Protein AF-A0A9E1AUF9-F1 (afdb_monomer_lite)

Foldseek 3Di:
DAEEEEDDDQQADPVDPCRLVSLCVGLVCVQLVHSVVQQDADCWRDSDPPYTYRDDHNCQDDVPDPVSSVVSLLVSLLPGQEYEYEAEPPGDPVSLVSLLSNLLSLHLYEYEYAADDPPDDDPDPSNHVCVVSLVVSCVSRVVRYDYHYDNDPVRSSVVVSVVSVVD

Secondary structure (DSSP, 8-state):
-EEEEEES--S--TTSTTHHHHHTTSHHHHHHT-HHHHHB--S-EEEETTEEEEE--SB-SGGG-HHHHHHHHHHHHHH-SEEEEEE-TT--HHHHHHHHHHHHTT-EEEEEEEPPPTTS--SSTT-STTHHHHHHHHHHSTTTEEEEEESSHHHHHHHHHHHHHH-

Structure (mmCIF, N/CA/C/O backbone):
data_AF-A0A9E1AUF9-F1
#
_entry.id   AF-A0A9E1AUF9-F1
#
loop_
_atom_site.group_PDB
_atom_site.id
_atom_site.type_symbol
_atom_site.label_atom_id
_atom_site.label_alt_id
_atom_site.label_comp_id
_atom_site.label_asym_id
_atom_site.label_entity_id
_atom_site.label_seq_id
_atom_site.pdbx_PDB_ins_code
_atom_site.Cartn_x
_atom_site.Cartn_y
_atom_site.Cartn_z
_atom_site.occupancy
_atom_site.B_iso_or_equiv
_atom_site.auth_seq_id
_atom_site.auth_comp_id
_atom_site.auth_asym_id
_atom_site.auth_atom_id
_atom_site.pdbx_PDB_model_num
ATOM 1 N N . MET A 1 1 ? -9.780 -5.671 16.721 1.00 88.88 1 MET A N 1
ATOM 2 C CA . MET A 1 1 ? -8.550 -6.219 16.108 1.00 88.88 1 MET A CA 1
ATOM 3 C C . MET A 1 1 ? -8.248 -5.369 14.893 1.00 88.88 1 MET A C 1
ATOM 5 O O . MET A 1 1 ? -9.171 -5.120 14.126 1.00 88.88 1 MET A O 1
ATOM 9 N N . ASN A 1 2 ? -7.022 -4.870 14.779 1.00 97.19 2 ASN A N 1
ATOM 10 C CA . ASN A 1 2 ? -6.596 -3.986 13.701 1.00 97.19 2 ASN A CA 1
ATOM 11 C C . ASN A 1 2 ? -6.552 -4.760 12.377 1.00 97.19 2 ASN A C 1
ATOM 13 O O . ASN A 1 2 ? -6.184 -5.935 12.347 1.00 97.19 2 ASN A O 1
ATOM 17 N N . LYS A 1 3 ? -6.944 -4.089 11.298 1.00 98.69 3 LYS A N 1
ATOM 18 C CA . LYS A 1 3 ? -6.884 -4.560 9.911 1.00 98.69 3 LYS A CA 1
ATOM 19 C C . LYS A 1 3 ? -5.914 -3.676 9.123 1.00 98.69 3 LYS A C 1
ATOM 21 O O . LYS A 1 3 ? -6.081 -2.451 9.150 1.00 98.69 3 LYS A O 1
ATOM 26 N N . LEU A 1 4 ? -4.933 -4.293 8.476 1.00 98.69 4 LEU A N 1
ATOM 27 C CA . LEU A 1 4 ? -3.847 -3.671 7.726 1.00 98.69 4 LEU A CA 1
ATOM 28 C C . LEU A 1 4 ? -4.035 -3.908 6.227 1.00 98.69 4 LEU A C 1
ATOM 30 O O . LEU A 1 4 ? -4.100 -5.057 5.794 1.00 98.69 4 LEU A O 1
ATOM 34 N N . TYR A 1 5 ? -4.084 -2.816 5.474 1.00 98.69 5 TYR A N 1
ATOM 35 C CA . TYR A 1 5 ? -3.980 -2.793 4.018 1.00 98.69 5 TYR A CA 1
ATOM 36 C C . TYR A 1 5 ? -2.594 -2.270 3.622 1.00 98.69 5 TYR A C 1
ATOM 38 O O . TYR A 1 5 ? -2.137 -1.298 4.225 1.00 98.69 5 TYR A O 1
ATOM 46 N N . CYS A 1 6 ? -1.920 -2.884 2.652 1.00 98.19 6 CYS A N 1
ATOM 47 C CA . CYS A 1 6 ? -0.573 -2.488 2.221 1.00 98.19 6 CYS A CA 1
ATOM 48 C C . CYS A 1 6 ? -0.507 -2.312 0.704 1.00 98.19 6 CYS A C 1
ATOM 50 O O . CYS A 1 6 ? -0.353 -3.289 -0.016 1.00 98.19 6 CYS A O 1
ATOM 52 N N . ALA A 1 7 ? -0.567 -1.079 0.224 1.00 96.75 7 ALA A N 1
ATOM 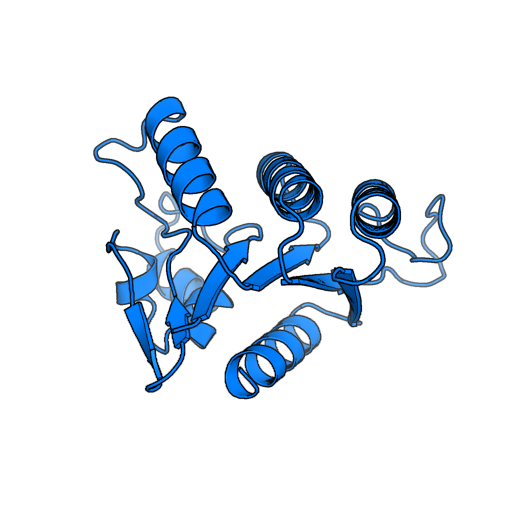53 C CA . ALA A 1 7 ? -0.565 -0.747 -1.193 1.00 96.75 7 ALA A CA 1
ATOM 54 C C . ALA A 1 7 ? 0.801 -0.285 -1.709 1.00 96.75 7 ALA A C 1
ATOM 56 O O . ALA A 1 7 ? 1.649 0.235 -0.978 1.00 96.75 7 ALA A O 1
ATOM 57 N N . GLY A 1 8 ? 1.015 -0.500 -2.999 1.00 94.94 8 GLY A N 1
ATOM 58 C CA . GLY A 1 8 ? 2.265 -0.237 -3.695 1.00 94.94 8 GLY A CA 1
ATOM 59 C C . GLY A 1 8 ? 2.410 -1.176 -4.883 1.00 94.94 8 GLY A C 1
ATOM 60 O O . GLY A 1 8 ? 1.829 -2.266 -4.917 1.00 94.94 8 GLY A O 1
ATOM 61 N N . THR A 1 9 ? 3.202 -0.760 -5.861 1.00 92.38 9 THR A N 1
ATOM 62 C CA . THR A 1 9 ? 3.452 -1.565 -7.056 1.00 92.38 9 THR A CA 1
ATOM 63 C C . THR A 1 9 ? 4.123 -2.886 -6.670 1.00 92.38 9 THR A C 1
ATOM 65 O O . THR A 1 9 ? 5.048 -2.914 -5.858 1.00 92.38 9 THR A O 1
ATOM 68 N N . PHE A 1 10 ? 3.629 -4.007 -7.206 1.00 92.81 10 PHE A N 1
ATOM 69 C CA . PHE A 1 10 ? 4.305 -5.299 -7.063 1.00 92.81 10 PHE A CA 1
ATOM 70 C C . PHE A 1 10 ? 5.656 -5.258 -7.766 1.00 92.81 10 PHE A C 1
ATOM 72 O O . PHE A 1 10 ? 5.740 -4.887 -8.933 1.00 92.81 10 PHE A O 1
ATOM 79 N N . CYS A 1 11 ? 6.720 -5.665 -7.073 1.00 91.19 11 CYS A N 1
ATOM 80 C CA . CYS A 1 11 ? 8.071 -5.685 -7.648 1.00 91.19 11 CYS A CA 1
ATOM 81 C C . CYS A 1 11 ? 8.326 -6.904 -8.563 1.00 91.19 11 CYS A C 1
ATOM 83 O O . CYS A 1 11 ? 9.476 -7.274 -8.811 1.00 91.19 11 CYS A O 1
ATOM 85 N N . PHE A 1 12 ? 7.256 -7.559 -9.024 1.00 93.75 12 PHE A N 1
ATOM 86 C CA . PHE A 1 12 ? 7.278 -8.764 -9.844 1.00 93.75 12 PHE A CA 1
ATOM 87 C C . PHE A 1 12 ? 6.043 -8.848 -10.749 1.00 93.75 12 PHE A C 1
ATOM 89 O O . PHE A 1 12 ? 4.971 -8.353 -10.397 1.00 93.75 12 PHE A O 1
ATOM 96 N N . ASP A 1 13 ? 6.186 -9.547 -11.873 1.00 90.81 13 ASP A N 1
ATOM 97 C CA . ASP A 1 13 ? 5.109 -9.868 -12.811 1.00 90.81 13 ASP A CA 1
ATOM 98 C C . ASP A 1 13 ? 4.980 -11.393 -12.939 1.00 90.81 13 ASP A C 1
ATOM 100 O O . ASP A 1 13 ? 5.982 -12.086 -13.085 1.00 90.81 13 ASP A O 1
ATOM 104 N N . PHE A 1 14 ? 3.764 -11.940 -12.876 1.00 90.25 14 PHE A N 1
ATOM 105 C CA . PHE A 1 14 ? 3.513 -13.379 -13.005 1.00 90.25 14 PHE A CA 1
ATOM 106 C C . PHE A 1 14 ? 3.894 -13.963 -14.367 1.00 90.25 14 PHE A C 1
ATOM 108 O O . PHE A 1 14 ? 4.058 -15.181 -14.474 1.00 90.25 14 PHE A O 1
ATOM 115 N N . LEU A 1 15 ? 3.994 -13.121 -15.397 1.00 91.88 15 LEU A N 1
ATOM 116 C CA . LEU A 1 15 ? 4.443 -13.518 -16.726 1.00 91.88 15 LEU A CA 1
ATOM 117 C C . LEU A 1 15 ? 5.949 -13.807 -16.756 1.00 91.88 15 LEU A C 1
ATOM 119 O O . LEU A 1 15 ? 6.413 -14.541 -17.633 1.00 91.88 15 LEU A O 1
ATOM 123 N N . ASP A 1 16 ? 6.706 -13.291 -15.786 1.00 94.38 16 ASP A N 1
ATOM 124 C CA . ASP A 1 16 ? 8.136 -13.535 -15.691 1.00 94.38 16 ASP A CA 1
ATOM 125 C C . ASP A 1 16 ? 8.432 -14.928 -15.128 1.00 94.38 16 ASP A C 1
ATOM 127 O O . ASP A 1 16 ? 7.893 -15.373 -14.113 1.00 94.38 16 ASP A O 1
ATOM 131 N N . SER A 1 17 ? 9.389 -15.628 -15.738 1.00 95.44 17 SER A N 1
ATOM 132 C CA . SER A 1 17 ? 9.777 -16.980 -15.309 1.00 95.44 17 SER A CA 1
ATOM 133 C C . SER A 1 17 ? 10.329 -17.038 -13.877 1.00 95.44 17 SER A C 1
ATOM 135 O O . SER A 1 17 ? 10.281 -18.088 -13.234 1.00 95.44 17 SER A O 1
ATOM 137 N N . ASN A 1 18 ? 10.832 -15.916 -13.357 1.00 95.75 18 ASN A N 1
ATOM 138 C CA . ASN A 1 18 ? 11.390 -15.783 -12.014 1.00 95.75 18 ASN A CA 1
ATOM 139 C C . ASN A 1 18 ? 10.426 -15.126 -11.007 1.00 95.75 18 ASN A C 1
ATOM 141 O O . ASN A 1 18 ? 10.860 -14.810 -9.894 1.00 95.75 18 ASN A O 1
ATOM 145 N N . TYR A 1 19 ? 9.139 -14.947 -11.341 1.00 95.69 19 TYR A N 1
ATOM 146 C CA . TYR A 1 19 ? 8.202 -14.176 -10.514 1.00 95.69 19 TYR A CA 1
ATOM 147 C C . TYR A 1 19 ? 8.124 -14.658 -9.064 1.00 95.69 19 TYR A C 1
ATOM 149 O O . TYR A 1 19 ? 8.002 -13.849 -8.155 1.00 95.69 19 TYR A O 1
ATOM 157 N N . ARG A 1 20 ? 8.249 -15.968 -8.808 1.00 95.69 20 ARG A N 1
ATOM 158 C CA . ARG A 1 20 ? 8.223 -16.523 -7.442 1.00 95.69 20 ARG A CA 1
ATOM 159 C C . ARG A 1 20 ? 9.412 -16.075 -6.599 1.00 95.69 20 ARG A C 1
ATOM 161 O O . ARG A 1 20 ? 9.255 -15.847 -5.405 1.00 95.69 20 ARG A O 1
ATOM 168 N N . GLU A 1 21 ? 10.592 -15.953 -7.200 1.00 96.62 21 GLU A N 1
ATOM 169 C CA . GLU A 1 21 ? 11.777 -15.454 -6.498 1.00 96.62 21 GLU A CA 1
ATOM 170 C C . GLU A 1 21 ? 11.695 -13.945 -6.276 1.00 96.62 21 GLU A C 1
ATOM 172 O O . GLU A 1 21 ? 12.121 -13.451 -5.234 1.00 96.62 21 GLU A O 1
ATOM 177 N N . MET A 1 22 ? 11.104 -13.217 -7.223 1.00 96.50 22 MET A N 1
ATOM 178 C CA . MET A 1 22 ? 10.869 -11.782 -7.080 1.00 96.50 22 MET A CA 1
ATOM 179 C C . MET A 1 22 ? 9.764 -11.484 -6.058 1.00 96.50 22 MET A C 1
ATOM 181 O O . MET A 1 22 ? 9.933 -10.598 -5.228 1.00 96.50 22 MET A O 1
ATOM 185 N N . ALA A 1 23 ? 8.711 -12.301 -5.996 1.00 96.88 23 ALA A N 1
ATOM 186 C CA . ALA A 1 23 ? 7.644 -12.190 -5.005 1.00 96.88 23 ALA A CA 1
ATOM 187 C C . ALA A 1 23 ? 8.166 -12.271 -3.568 1.00 96.88 23 ALA A C 1
ATOM 189 O O . ALA A 1 23 ? 7.674 -11.553 -2.706 1.00 96.88 23 ALA A O 1
ATOM 190 N N . LYS A 1 24 ? 9.206 -13.070 -3.294 1.00 97.00 24 LYS A N 1
ATOM 191 C CA . LYS A 1 24 ? 9.866 -13.121 -1.972 1.00 97.00 24 LYS A CA 1
ATOM 192 C C . LYS A 1 24 ? 10.510 -11.797 -1.556 1.00 97.00 24 LYS A C 1
ATOM 194 O O . LYS A 1 24 ? 10.730 -11.590 -0.367 1.00 97.00 24 LYS A O 1
ATOM 199 N N . LYS A 1 25 ? 10.839 -10.935 -2.519 1.00 95.88 25 LYS A N 1
ATOM 200 C CA . LYS A 1 25 ? 11.451 -9.620 -2.293 1.00 95.88 25 LYS A CA 1
ATOM 201 C C . LYS A 1 25 ? 10.417 -8.506 -2.161 1.00 95.88 25 LYS A C 1
ATOM 203 O O . LYS A 1 25 ? 10.780 -7.408 -1.753 1.00 95.88 25 LYS A O 1
ATOM 208 N N . ASP A 1 26 ? 9.155 -8.772 -2.495 1.00 96.25 26 ASP A N 1
ATOM 209 C CA . ASP A 1 26 ? 8.084 -7.802 -2.309 1.00 96.25 26 ASP A CA 1
ATOM 210 C C . ASP A 1 26 ? 7.898 -7.511 -0.820 1.00 96.25 26 ASP A C 1
ATOM 212 O O . ASP A 1 26 ? 7.839 -8.426 0.009 1.00 96.25 26 ASP A O 1
ATOM 216 N N . TYR A 1 27 ? 7.793 -6.231 -0.468 1.00 96.25 27 TYR A N 1
ATOM 217 C CA . TYR A 1 27 ? 7.704 -5.822 0.928 1.00 96.25 27 TYR A CA 1
ATOM 218 C C . TYR A 1 27 ? 6.498 -6.450 1.647 1.00 96.25 27 TYR A C 1
ATOM 220 O O . TYR A 1 27 ? 6.574 -6.715 2.848 1.00 96.25 27 TYR A O 1
ATOM 228 N N . ARG A 1 28 ? 5.402 -6.752 0.934 1.00 97.50 28 ARG A N 1
ATOM 229 C CA . ARG A 1 28 ? 4.235 -7.436 1.512 1.00 97.50 28 ARG A CA 1
ATOM 230 C C . ARG A 1 28 ? 4.548 -8.883 1.858 1.00 97.50 28 ARG A C 1
ATOM 232 O O . ARG A 1 28 ? 4.138 -9.340 2.920 1.00 97.50 28 ARG A O 1
ATOM 239 N N . SER A 1 29 ? 5.329 -9.584 1.038 1.00 97.88 29 SER A N 1
ATOM 240 C CA . SER A 1 29 ? 5.816 -10.928 1.378 1.00 97.88 29 SER A CA 1
ATOM 241 C C . SER A 1 29 ? 6.689 -10.897 2.627 1.00 97.88 29 SER A C 1
ATOM 243 O O . SER A 1 29 ? 6.579 -11.781 3.473 1.00 97.88 29 SER A O 1
ATOM 245 N N . LEU A 1 30 ? 7.515 -9.858 2.785 1.00 98.00 30 LEU A N 1
ATOM 246 C CA . LEU A 1 30 ? 8.336 -9.667 3.983 1.00 98.00 30 LEU A CA 1
ATOM 247 C C . LEU A 1 30 ? 7.486 -9.353 5.225 1.00 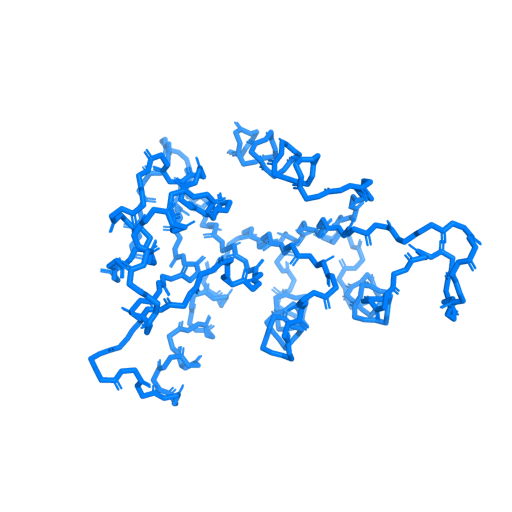98.00 30 LEU A C 1
ATOM 249 O O . LEU A 1 30 ? 7.786 -9.847 6.310 1.00 98.00 30 LEU A O 1
ATOM 253 N N . VAL A 1 31 ? 6.406 -8.577 5.071 1.00 98.00 31 VAL A N 1
ATOM 254 C CA . VAL A 1 31 ? 5.407 -8.334 6.128 1.00 98.00 31 VAL A CA 1
ATOM 255 C C . VAL A 1 31 ? 4.704 -9.633 6.533 1.00 98.00 31 VAL A C 1
ATOM 257 O O . VAL A 1 31 ? 4.521 -9.884 7.724 1.00 98.00 31 VAL A O 1
ATOM 260 N N . LEU A 1 32 ? 4.321 -10.456 5.556 1.00 97.69 32 LEU A N 1
ATOM 261 C CA . LEU A 1 32 ? 3.621 -11.725 5.763 1.00 97.69 32 LEU A CA 1
ATOM 262 C C . LEU A 1 32 ? 4.539 -12.839 6.288 1.00 97.69 32 LEU A C 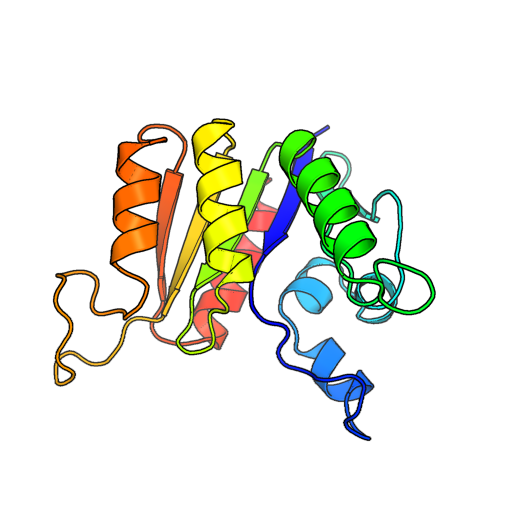1
ATOM 264 O O . LEU A 1 32 ? 4.055 -13.804 6.874 1.00 97.69 32 LEU A O 1
ATOM 268 N N . GLY A 1 33 ? 5.852 -12.717 6.078 1.00 96.88 33 GLY A N 1
ATOM 269 C CA . GLY A 1 33 ? 6.847 -13.743 6.396 1.00 96.88 33 GLY A CA 1
ATOM 270 C C . GLY A 1 33 ? 6.893 -14.906 5.398 1.00 96.88 33 GLY A C 1
ATOM 271 O O . GLY A 1 33 ? 7.757 -15.771 5.525 1.00 96.88 33 GLY A O 1
ATOM 272 N N . ASP A 1 34 ? 5.998 -14.926 4.407 1.00 96.25 34 ASP A N 1
ATOM 273 C CA . ASP A 1 34 ? 5.939 -15.937 3.354 1.00 96.25 34 ASP A CA 1
ATOM 274 C C . ASP A 1 34 ? 5.256 -15.380 2.093 1.00 96.25 34 ASP A C 1
ATOM 276 O O . ASP A 1 34 ? 4.104 -14.945 2.121 1.00 96.25 34 ASP A O 1
ATOM 280 N N . SER A 1 35 ? 5.952 -15.445 0.957 1.00 96.69 35 SER A N 1
ATOM 281 C CA . SER A 1 35 ? 5.419 -15.045 -0.351 1.00 96.69 35 SER A CA 1
ATOM 282 C C . SER A 1 35 ? 4.231 -15.882 -0.833 1.00 96.69 35 SER A C 1
ATOM 284 O O . SER A 1 35 ? 3.418 -15.385 -1.608 1.00 96.69 35 SER A O 1
ATOM 286 N N . ALA A 1 36 ? 4.084 -17.134 -0.384 1.00 95.31 36 ALA A N 1
ATOM 287 C CA . ALA A 1 36 ? 2.938 -17.958 -0.768 1.00 95.31 36 ALA A CA 1
ATOM 288 C C . ALA A 1 36 ? 1.614 -17.353 -0.272 1.00 95.31 36 ALA A C 1
ATOM 290 O O . ALA A 1 36 ? 0.605 -17.430 -0.973 1.00 95.31 36 ALA A O 1
ATOM 291 N N . LEU A 1 37 ? 1.651 -16.695 0.893 1.00 96.44 37 LEU A N 1
ATOM 292 C CA . LEU A 1 37 ? 0.512 -15.988 1.477 1.00 96.44 37 LEU A CA 1
ATOM 293 C C . LEU A 1 37 ? 0.160 -14.710 0.714 1.00 96.44 37 LEU A C 1
ATOM 295 O O . LEU A 1 37 ? -0.994 -14.309 0.744 1.00 96.44 37 LEU A O 1
ATOM 299 N N . LEU A 1 38 ? 1.126 -14.072 0.043 1.00 97.00 38 LEU A N 1
ATOM 300 C CA . LEU A 1 38 ? 0.866 -12.905 -0.806 1.00 97.00 38 LEU A CA 1
ATOM 301 C C . LEU A 1 38 ? 0.216 -13.313 -2.129 1.00 97.00 38 LEU A C 1
ATOM 303 O O . LEU A 1 38 ? -0.641 -12.607 -2.655 1.00 97.00 38 LEU A O 1
ATOM 307 N N . LEU A 1 39 ? 0.658 -14.438 -2.692 1.00 94.62 39 LEU A N 1
ATOM 308 C CA . LEU A 1 39 ? 0.213 -14.874 -4.009 1.00 94.62 39 LEU A CA 1
ATOM 309 C C . LEU A 1 39 ? -1.246 -15.336 -3.999 1.00 94.62 39 LEU A C 1
ATOM 311 O O . LEU A 1 39 ? -1.937 -15.148 -4.991 1.00 94.62 39 LEU A O 1
ATOM 315 N N . GLN A 1 40 ? -1.727 -15.928 -2.907 1.00 88.88 40 GLN A N 1
ATOM 316 C CA . GLN A 1 40 ? -3.081 -16.476 -2.835 1.00 88.88 40 GLN A CA 1
ATOM 317 C C . GLN A 1 40 ? -4.024 -15.554 -2.069 1.00 88.88 40 GLN A C 1
ATOM 319 O O . GLN A 1 40 ? -3.716 -15.131 -0.958 1.00 88.88 40 GLN A O 1
ATOM 324 N N . LYS A 1 41 ? -5.212 -15.316 -2.632 1.00 89.25 41 LYS A N 1
ATOM 325 C CA . LYS A 1 41 ? -6.288 -14.619 -1.930 1.00 89.25 41 LYS A CA 1
ATOM 326 C C . LYS A 1 41 ? -6.655 -15.319 -0.623 1.00 89.25 41 LYS A C 1
ATOM 328 O O . LYS A 1 41 ? -6.823 -16.538 -0.578 1.00 89.25 41 LYS A O 1
ATOM 333 N N . SER A 1 42 ? -6.866 -14.516 0.412 1.00 91.88 42 SER A N 1
ATOM 334 C CA . SER A 1 42 ? -7.444 -14.921 1.691 1.00 91.88 42 SER A CA 1
ATOM 335 C C . SER A 1 42 ? -8.348 -13.805 2.216 1.00 91.88 42 SER A C 1
ATOM 337 O O . SER A 1 42 ? -8.140 -12.643 1.884 1.00 91.88 42 SER A O 1
ATOM 339 N N . ASP A 1 43 ? -9.309 -14.118 3.088 1.00 92.44 43 ASP A N 1
ATOM 340 C CA . ASP A 1 43 ? -10.068 -13.081 3.807 1.00 92.44 43 ASP A CA 1
ATOM 341 C C . ASP A 1 43 ? -9.146 -12.239 4.706 1.00 92.44 43 ASP A C 1
ATOM 343 O O . ASP A 1 43 ? -9.377 -11.051 4.934 1.00 92.44 43 ASP A O 1
ATOM 347 N N . TYR A 1 44 ? -8.125 -12.882 5.285 1.00 96.62 44 TYR A N 1
ATOM 348 C CA . TYR A 1 44 ? -7.040 -12.234 6.017 1.00 96.62 44 TYR A CA 1
ATOM 349 C C . TYR A 1 44 ? -5.884 -13.203 6.303 1.00 96.62 44 TYR A C 1
ATOM 351 O O . TYR A 1 44 ? -6.040 -14.425 6.302 1.00 96.62 44 TYR A O 1
ATOM 359 N N . VAL A 1 45 ? -4.734 -12.645 6.675 1.00 97.44 45 VAL A N 1
ATOM 360 C CA . VAL A 1 45 ? -3.617 -13.354 7.311 1.00 97.44 45 VAL A CA 1
ATOM 361 C C . VAL A 1 45 ? -3.388 -12.762 8.701 1.00 97.44 45 VAL A C 1
ATOM 363 O O . VAL A 1 45 ? -3.363 -11.544 8.881 1.00 97.44 45 VAL A O 1
ATOM 366 N N . LEU A 1 46 ? -3.266 -13.608 9.725 1.00 97.31 46 LEU A N 1
ATOM 367 C CA . LEU A 1 46 ? -3.008 -13.144 11.088 1.00 97.31 46 LEU A CA 1
ATOM 368 C C . LEU A 1 46 ? -1.511 -12.853 11.259 1.00 97.31 46 LEU A C 1
ATOM 370 O O . LEU A 1 46 ? -0.716 -13.785 11.317 1.00 97.31 46 LEU A O 1
ATOM 374 N N . LEU A 1 47 ? -1.137 -11.576 11.374 1.00 97.00 47 LEU A N 1
ATOM 375 C CA . LEU A 1 47 ? 0.260 -11.176 11.594 1.00 97.00 47 LEU A CA 1
ATOM 376 C C . LEU A 1 47 ? 0.654 -11.317 13.068 1.00 97.00 47 LEU A C 1
ATOM 378 O O . LEU A 1 47 ? 1.759 -11.737 13.400 1.00 97.00 47 LEU A O 1
ATOM 382 N N . ASN A 1 48 ? -0.260 -10.956 13.974 1.00 94.62 48 ASN A N 1
ATOM 383 C CA . ASN A 1 48 ? -0.095 -11.111 15.417 1.00 94.62 48 ASN A CA 1
ATOM 384 C C . ASN A 1 48 ? -1.472 -11.145 16.120 1.00 94.62 48 ASN A C 1
ATOM 386 O O . ASN A 1 48 ? -2.514 -11.062 15.475 1.00 94.62 48 ASN A O 1
ATOM 390 N N . LYS A 1 49 ? -1.511 -11.232 17.461 1.00 94.56 49 LYS A N 1
ATOM 391 C CA . LYS A 1 49 ? -2.771 -11.312 18.245 1.00 94.56 49 LYS A CA 1
ATOM 392 C C . LYS A 1 49 ? -3.725 -10.116 18.064 1.00 94.56 49 LYS A C 1
ATOM 394 O O . LYS A 1 49 ? -4.887 -10.205 18.454 1.00 94.56 49 LYS A O 1
ATOM 399 N N . LYS A 1 50 ? -3.236 -8.987 17.554 1.00 95.88 50 LYS A N 1
ATOM 400 C CA . LYS A 1 50 ? -3.960 -7.718 17.422 1.00 95.88 50 LYS A CA 1
ATOM 401 C C . LYS A 1 50 ? -4.080 -7.231 15.980 1.00 95.88 50 LYS A C 1
ATOM 403 O O . LYS A 1 50 ? -4.892 -6.332 15.762 1.00 95.88 50 LYS A O 1
ATOM 408 N N . LEU A 1 51 ? -3.357 -7.820 15.028 1.00 98.12 51 LEU A N 1
ATOM 409 C CA . LEU A 1 51 ? -3.243 -7.326 13.659 1.00 98.12 51 LEU A CA 1
ATOM 410 C C . LEU A 1 51 ? -3.531 -8.415 12.622 1.00 98.12 51 LEU A C 1
ATOM 412 O O . LEU A 1 51 ? -2.914 -9.482 12.617 1.00 98.12 51 LEU A O 1
ATOM 416 N N . LYS A 1 52 ? -4.452 -8.101 11.713 1.00 98.38 52 LYS A N 1
ATOM 417 C CA . LYS A 1 52 ? -4.771 -8.877 10.516 1.00 98.38 52 LYS A CA 1
ATOM 418 C C . LYS A 1 52 ? -4.298 -8.123 9.282 1.00 98.38 52 LYS A C 1
ATOM 420 O O . LYS A 1 52 ? -4.682 -6.971 9.112 1.00 98.38 52 LYS A O 1
ATOM 425 N N . TYR A 1 53 ? -3.526 -8.772 8.425 1.00 98.50 53 TYR A N 1
ATOM 426 C CA . TYR A 1 53 ? -3.312 -8.327 7.054 1.00 98.50 53 TYR A CA 1
ATOM 427 C C . TYR A 1 53 ? -4.536 -8.704 6.227 1.00 98.50 53 TYR A C 1
ATOM 429 O O . TYR A 1 53 ? -4.969 -9.852 6.303 1.00 98.50 53 TYR A O 1
ATOM 437 N N . ILE A 1 54 ? -5.108 -7.760 5.489 1.00 98.00 54 ILE A N 1
ATOM 438 C CA . ILE A 1 54 ? -6.314 -8.014 4.692 1.00 98.00 54 ILE A CA 1
ATOM 439 C C . ILE A 1 54 ? -6.101 -7.857 3.192 1.00 98.00 54 ILE A C 1
ATOM 441 O O . ILE A 1 54 ? -7.005 -8.227 2.470 1.00 98.00 54 ILE A O 1
ATOM 445 N N . GLY A 1 55 ? -4.956 -7.346 2.731 1.00 96.88 55 GLY A N 1
ATOM 446 C CA . GLY A 1 55 ? -4.664 -7.227 1.303 1.00 96.88 55 GLY A CA 1
ATOM 447 C C . GLY A 1 55 ? -3.803 -6.015 0.932 1.00 96.88 55 GLY A C 1
ATOM 448 O O . GLY A 1 55 ? -3.328 -5.297 1.827 1.00 96.88 55 GLY A O 1
ATOM 449 N N . PRO A 1 56 ? -3.611 -5.786 -0.379 1.00 95.62 56 PRO A N 1
ATOM 450 C CA . PRO A 1 56 ? -4.075 -6.631 -1.480 1.00 95.62 56 PRO A CA 1
ATOM 451 C C . PRO A 1 56 ? -3.190 -7.875 -1.664 1.00 95.62 56 PRO A C 1
ATOM 453 O O . PRO A 1 56 ? -1.982 -7.847 -1.414 1.00 95.62 56 PRO A O 1
ATOM 456 N N . PHE A 1 57 ? -3.798 -8.968 -2.112 1.00 95.25 57 PHE A N 1
ATOM 457 C CA . PHE A 1 57 ? -3.120 -10.179 -2.570 1.00 95.25 57 PHE A CA 1
ATOM 458 C C . PHE A 1 57 ? -2.830 -10.081 -4.071 1.00 95.25 57 PHE A C 1
ATOM 460 O O . PHE A 1 57 ? -3.397 -9.253 -4.773 1.00 95.25 57 PHE A O 1
ATOM 467 N N . TYR A 1 58 ? -1.925 -10.909 -4.593 1.00 93.19 58 TYR A N 1
ATOM 468 C CA . TYR A 1 58 ? -1.573 -10.830 -6.014 1.00 93.19 58 TYR A CA 1
ATOM 469 C C . TYR A 1 58 ? -2.685 -11.381 -6.922 1.00 93.19 58 TYR A C 1
ATOM 471 O O . TYR A 1 58 ? -3.065 -10.742 -7.897 1.00 93.19 58 TYR A O 1
ATOM 479 N N . PHE A 1 59 ? -3.230 -12.560 -6.600 1.00 89.88 59 PHE A N 1
ATOM 480 C CA . PHE A 1 59 ? -4.338 -13.163 -7.345 1.00 89.88 59 PHE A CA 1
ATOM 481 C C . PHE A 1 59 ? -5.675 -12.931 -6.623 1.00 89.88 59 PHE A C 1
ATOM 483 O O . PHE A 1 59 ? -6.167 -13.810 -5.918 1.00 89.88 59 PHE A O 1
ATOM 490 N N . GLU A 1 60 ? -6.258 -11.740 -6.789 1.00 81.81 60 GLU A N 1
ATOM 491 C CA . GLU A 1 60 ? -7.504 -11.303 -6.123 1.00 81.81 60 GLU A CA 1
ATOM 492 C C . GLU A 1 60 ? -8.796 -11.902 -6.700 1.00 81.81 60 GLU A C 1
ATOM 494 O O . GLU A 1 60 ? -9.841 -11.911 -6.039 1.00 81.81 60 GLU A O 1
ATOM 499 N N . SER A 1 61 ? -8.770 -12.390 -7.937 1.00 78.44 61 SER A N 1
ATOM 500 C CA . SER A 1 61 ? -9.937 -12.996 -8.578 1.00 78.44 61 SER A CA 1
ATOM 501 C C . SER A 1 61 ? -9.530 -14.126 -9.516 1.00 78.44 61 SER A C 1
ATOM 503 O O . SER A 1 61 ? -8.443 -14.123 -10.099 1.00 78.44 61 SER A O 1
ATOM 505 N N . GLU A 1 62 ? -10.415 -15.113 -9.673 1.00 73.88 62 GLU A N 1
ATOM 506 C CA . GLU A 1 62 ? -10.253 -16.111 -10.727 1.00 73.88 62 GLU A CA 1
ATOM 507 C C . GLU A 1 62 ? -10.252 -15.401 -12.086 1.00 73.88 62 GLU A C 1
ATOM 509 O O . GLU A 1 62 ? -11.169 -14.648 -12.412 1.00 73.88 62 GLU A O 1
ATOM 514 N N . GLY A 1 63 ? -9.193 -15.612 -12.868 1.00 77.25 63 GLY A N 1
ATOM 515 C CA . GLY A 1 63 ? -9.035 -14.974 -14.174 1.00 77.25 63 GLY A CA 1
ATOM 516 C C . GLY A 1 63 ? -8.610 -13.502 -14.144 1.00 77.25 63 GLY A C 1
ATOM 517 O O . GLY A 1 63 ? -8.523 -12.919 -15.219 1.00 77.25 63 GLY A O 1
ATOM 518 N N . MET A 1 64 ? -8.308 -12.922 -12.972 1.00 80.75 64 MET A N 1
ATOM 519 C CA . MET A 1 64 ? -7.800 -11.546 -12.834 1.00 80.75 64 MET A CA 1
ATOM 520 C C . MET A 1 64 ? -8.699 -10.493 -13.504 1.00 80.75 64 MET A C 1
ATOM 522 O O . MET A 1 64 ? -8.232 -9.615 -14.219 1.00 80.75 64 MET A O 1
ATOM 526 N N . VAL A 1 65 ? -10.012 -10.595 -13.289 1.00 88.88 65 VAL A N 1
ATOM 527 C CA . VAL A 1 65 ? -10.991 -9.656 -13.856 1.00 88.88 65 VAL A CA 1
ATOM 528 C C . VAL A 1 65 ? -10.907 -8.308 -13.136 1.00 88.88 65 VAL A C 1
ATOM 530 O O . VAL A 1 65 ? -11.235 -8.234 -11.950 1.00 88.88 65 VAL A O 1
ATOM 533 N N . ASP A 1 66 ? -10.538 -7.251 -13.864 1.00 89.81 66 ASP A N 1
ATOM 534 C CA . ASP A 1 66 ? -10.283 -5.896 -13.344 1.00 89.81 66 ASP A CA 1
ATOM 535 C C . ASP A 1 66 ? -11.381 -5.373 -12.404 1.00 89.81 66 ASP A C 1
ATOM 537 O O . ASP A 1 66 ? -11.099 -4.954 -11.283 1.00 89.81 66 ASP A O 1
ATOM 541 N N . GLU A 1 67 ? -12.653 -5.440 -12.812 1.00 92.00 67 GLU A N 1
ATOM 542 C CA . GLU A 1 67 ? -13.778 -4.949 -11.998 1.00 92.00 67 GLU A CA 1
ATOM 543 C C . GLU A 1 67 ? -13.909 -5.695 -10.662 1.00 92.00 67 GLU A C 1
ATOM 545 O O . GLU A 1 67 ? -14.250 -5.098 -9.637 1.00 92.00 67 GLU A O 1
ATOM 550 N N . LEU A 1 68 ? -13.615 -7.000 -10.654 1.00 91.81 68 LEU A N 1
ATOM 551 C CA . LEU A 1 68 ? -13.655 -7.815 -9.442 1.00 91.81 68 LEU A CA 1
ATOM 552 C C . LEU A 1 68 ? -12.465 -7.520 -8.530 1.00 91.81 68 LEU A C 1
ATOM 554 O O . LEU A 1 68 ? -12.643 -7.501 -7.313 1.00 91.81 68 LEU A O 1
ATOM 558 N N . ILE A 1 69 ? -11.285 -7.261 -9.103 1.00 92.00 69 ILE A N 1
ATOM 559 C CA . ILE A 1 69 ? -10.094 -6.839 -8.353 1.00 92.00 69 ILE A CA 1
ATOM 560 C C . ILE A 1 69 ? -10.388 -5.507 -7.662 1.00 92.00 69 ILE A C 1
ATOM 562 O O . ILE A 1 69 ? -10.346 -5.436 -6.436 1.00 92.00 69 ILE A O 1
ATOM 566 N N . VAL A 1 70 ? -10.825 -4.498 -8.423 1.00 94.75 70 VAL A N 1
ATOM 567 C CA . VAL A 1 70 ? -11.168 -3.174 -7.883 1.00 94.75 70 VAL A CA 1
ATOM 568 C C . VAL A 1 70 ? -12.265 -3.282 -6.822 1.00 94.75 70 VAL A C 1
ATOM 570 O O . VAL A 1 70 ? -12.165 -2.662 -5.763 1.00 94.75 70 VAL A O 1
ATOM 573 N N . SER A 1 71 ? -13.310 -4.088 -7.046 1.00 94.50 71 SER A N 1
ATOM 574 C CA . SER A 1 71 ? -14.355 -4.282 -6.033 1.00 94.50 71 SER A CA 1
ATOM 575 C C . SER A 1 71 ? -13.825 -4.950 -4.758 1.00 94.50 71 SER A C 1
ATOM 577 O O . SER A 1 71 ? -14.290 -4.605 -3.668 1.00 94.50 71 SER A O 1
ATOM 579 N N . SER A 1 72 ? -12.887 -5.896 -4.878 1.00 94.44 72 SER A N 1
ATOM 580 C CA . SER A 1 72 ? -12.223 -6.550 -3.741 1.00 94.44 72 SER A CA 1
ATOM 581 C C . SER A 1 72 ? -11.414 -5.515 -2.953 1.00 94.44 72 SER A C 1
ATOM 583 O O . SER A 1 72 ? -11.640 -5.328 -1.756 1.00 94.44 72 SER A O 1
ATOM 585 N N . GLU A 1 73 ? -10.556 -4.755 -3.636 1.00 95.94 73 GLU A N 1
ATOM 586 C CA . GLU A 1 73 ? -9.670 -3.744 -3.045 1.00 95.94 73 GLU A CA 1
ATOM 587 C C . GLU A 1 73 ? -10.433 -2.609 -2.367 1.00 95.94 73 GLU A C 1
ATOM 589 O O . GLU A 1 73 ? -10.151 -2.268 -1.216 1.00 95.94 73 GLU A O 1
ATOM 594 N N . VAL A 1 74 ? -11.491 -2.091 -2.997 1.00 97.81 74 VAL A N 1
ATOM 595 C CA . VAL A 1 74 ? -12.380 -1.103 -2.369 1.00 97.81 74 VAL A CA 1
ATOM 596 C C . VAL A 1 74 ? -13.011 -1.660 -1.088 1.00 97.81 74 VAL A C 1
ATOM 598 O O . VAL A 1 74 ? -13.124 -0.934 -0.095 1.00 97.81 74 VAL A O 1
ATOM 601 N N . GLY A 1 75 ? -13.415 -2.933 -1.082 1.00 97.62 75 GLY A N 1
ATOM 602 C CA . GLY A 1 75 ? -13.922 -3.613 0.112 1.00 97.62 75 GLY A CA 1
ATOM 603 C C . GLY A 1 75 ? -12.873 -3.680 1.223 1.00 97.62 75 GLY A C 1
ATOM 604 O O . GLY A 1 75 ? -13.131 -3.245 2.348 1.00 97.62 75 GLY A O 1
ATOM 605 N N . MET A 1 76 ? -11.663 -4.132 0.890 1.00 98.00 76 MET A N 1
ATOM 606 C CA . MET A 1 76 ? -10.538 -4.223 1.823 1.00 98.00 76 MET A CA 1
ATOM 607 C C . MET A 1 76 ? -10.185 -2.853 2.415 1.00 98.00 76 MET A C 1
ATOM 609 O O . MET A 1 76 ? -10.097 -2.706 3.636 1.00 98.00 76 MET A O 1
ATOM 613 N N . ILE A 1 77 ? -10.085 -1.810 1.588 1.00 98.62 77 ILE A N 1
ATOM 614 C CA . ILE A 1 77 ? -9.807 -0.443 2.044 1.00 98.62 77 ILE A CA 1
ATOM 615 C C . ILE A 1 77 ? -10.932 0.066 2.950 1.00 98.62 77 ILE A C 1
ATOM 617 O O . ILE A 1 77 ? -10.660 0.633 4.007 1.00 98.62 77 ILE A O 1
ATOM 621 N N . ARG A 1 78 ? -12.206 -0.169 2.611 1.00 98.50 78 ARG A N 1
ATOM 622 C CA . ARG A 1 78 ? -13.340 0.221 3.471 1.00 98.50 78 ARG A CA 1
ATOM 623 C C . ARG A 1 78 ? -13.295 -0.440 4.837 1.00 98.50 78 ARG A C 1
ATOM 625 O O . ARG A 1 78 ? -13.633 0.205 5.831 1.00 98.50 78 ARG A O 1
ATOM 632 N N . GLU A 1 79 ? -12.843 -1.680 4.910 1.00 98.00 79 GLU A N 1
ATOM 633 C CA . GLU A 1 79 ? -12.753 -2.421 6.160 1.00 98.00 79 GLU A CA 1
ATOM 634 C C . GLU A 1 79 ? -11.476 -2.167 6.958 1.00 98.00 79 GLU A C 1
ATOM 636 O O . GLU A 1 79 ? -11.457 -2.430 8.165 1.00 98.00 79 GLU A O 1
ATOM 641 N N . CYS A 1 80 ? -10.410 -1.680 6.322 1.00 98.62 80 CYS A N 1
ATOM 642 C CA . CYS A 1 80 ? -9.128 -1.513 6.985 1.00 98.62 80 CYS A CA 1
ATOM 643 C C . CYS A 1 80 ? -9.208 -0.488 8.128 1.00 98.62 80 CYS A C 1
ATOM 645 O O . CYS A 1 80 ? -10.083 0.381 8.188 1.00 98.62 80 CYS A O 1
ATOM 647 N N . THR A 1 81 ? -8.267 -0.602 9.059 1.00 98.50 81 THR A N 1
ATOM 648 C CA . THR A 1 81 ? -8.035 0.400 10.115 1.00 98.50 81 THR A CA 1
ATOM 649 C C . THR A 1 81 ? -6.747 1.173 9.865 1.00 98.50 81 THR A C 1
ATOM 651 O O . THR A 1 81 ? -6.681 2.364 10.154 1.00 98.50 81 THR A O 1
ATOM 654 N N . HIS A 1 82 ? -5.743 0.485 9.319 1.00 98.69 82 HIS A N 1
ATOM 655 C CA . HIS A 1 82 ? -4.431 1.009 8.982 1.00 98.69 82 HIS A CA 1
ATOM 656 C C . HIS A 1 82 ? -4.182 0.723 7.505 1.00 98.69 82 HIS A C 1
ATOM 658 O O . HIS A 1 82 ? -4.437 -0.393 7.047 1.00 98.69 82 HIS A O 1
ATOM 664 N N . ALA A 1 83 ? -3.702 1.725 6.781 1.00 98.69 83 ALA A N 1
ATOM 665 C CA . ALA A 1 83 ? -3.351 1.616 5.377 1.00 98.69 83 ALA A CA 1
ATOM 666 C C . ALA A 1 83 ? -1.915 2.111 5.190 1.00 98.69 83 ALA A C 1
ATOM 668 O O . ALA A 1 83 ? -1.600 3.255 5.514 1.00 98.69 83 ALA A O 1
ATOM 669 N N . VAL A 1 84 ? -1.044 1.230 4.713 1.00 98.69 84 VAL A N 1
ATOM 670 C CA . VAL A 1 84 ? 0.354 1.517 4.398 1.00 98.69 84 VAL A CA 1
ATOM 671 C C . VAL A 1 84 ? 0.475 1.692 2.896 1.00 98.69 84 VAL A C 1
ATOM 673 O O . VAL A 1 84 ? -0.024 0.857 2.151 1.00 98.69 84 VAL A O 1
ATOM 676 N N . PHE A 1 85 ? 1.154 2.747 2.465 1.00 98.25 85 PHE A N 1
ATOM 677 C CA . PHE A 1 85 ? 1.427 3.018 1.059 1.00 98.25 85 PHE A CA 1
ATOM 678 C C . PHE A 1 85 ? 2.926 3.181 0.860 1.00 98.25 85 PHE A C 1
ATOM 680 O O . PHE A 1 85 ? 3.538 4.024 1.518 1.00 98.25 85 PHE A O 1
ATOM 687 N N . LEU A 1 86 ? 3.501 2.398 -0.049 1.00 96.94 86 LEU A N 1
ATOM 688 C CA . LEU A 1 86 ? 4.846 2.624 -0.565 1.00 96.94 86 LEU A CA 1
ATOM 689 C C . LEU A 1 86 ? 4.743 3.354 -1.903 1.00 96.94 86 LEU A C 1
ATOM 691 O O . LEU A 1 86 ? 4.215 2.803 -2.867 1.00 96.94 86 LEU A O 1
ATOM 695 N N . LEU A 1 87 ? 5.223 4.596 -1.938 1.00 94.88 87 LEU A N 1
ATOM 696 C CA . LEU A 1 87 ? 5.217 5.453 -3.116 1.00 94.88 87 LEU A CA 1
ATOM 697 C C . LEU A 1 87 ? 6.642 5.645 -3.647 1.00 94.88 87 LEU A C 1
ATOM 699 O O . LEU A 1 87 ? 7.383 6.517 -3.188 1.00 94.88 87 LEU A O 1
ATOM 703 N N . ASP A 1 88 ? 7.030 4.822 -4.612 1.00 86.88 88 ASP A N 1
ATOM 704 C CA . ASP A 1 88 ? 8.293 4.946 -5.339 1.00 86.88 88 ASP A CA 1
ATOM 705 C C . ASP A 1 88 ? 8.075 5.521 -6.751 1.00 86.88 88 ASP A C 1
ATOM 707 O O . ASP A 1 88 ? 6.991 5.995 -7.093 1.00 86.88 88 ASP A O 1
ATOM 711 N N . GLU A 1 89 ? 9.117 5.535 -7.583 1.00 72.00 89 GLU A N 1
ATOM 712 C CA . GLU A 1 89 ? 9.007 5.992 -8.975 1.00 72.00 89 GLU A CA 1
ATOM 713 C C . GLU A 1 89 ? 8.111 5.098 -9.842 1.00 72.00 89 GLU A C 1
ATOM 715 O O . GLU A 1 89 ? 7.633 5.536 -10.886 1.00 72.00 89 GLU A O 1
ATOM 720 N N . GLY A 1 90 ? 7.879 3.856 -9.409 1.00 60.66 90 GLY A N 1
ATOM 721 C CA . GLY A 1 90 ? 7.031 2.875 -10.071 1.00 60.66 90 GLY A CA 1
ATOM 722 C C . GLY A 1 90 ? 5.570 2.943 -9.636 1.00 60.66 90 GLY A C 1
ATOM 723 O O . GLY A 1 90 ? 4.795 2.064 -10.016 1.00 60.66 90 GLY A O 1
ATOM 724 N N . CYS A 1 91 ? 5.176 3.942 -8.840 1.00 72.00 91 CYS A N 1
ATOM 725 C CA . CYS A 1 91 ? 3.810 4.075 -8.349 1.00 72.00 91 CYS A CA 1
ATOM 726 C C . CYS A 1 91 ? 2.788 4.100 -9.489 1.00 72.00 91 CYS A C 1
ATOM 728 O O . CYS A 1 91 ? 2.801 4.992 -10.340 1.00 72.00 91 CYS A O 1
ATOM 730 N N . CYS A 1 92 ? 1.870 3.134 -9.491 1.00 78.81 92 CYS A N 1
ATOM 731 C CA . CYS A 1 92 ? 0.825 3.066 -10.501 1.00 78.81 92 CYS A CA 1
ATOM 732 C C . CYS A 1 92 ? -0.387 3.952 -10.129 1.00 78.81 92 CYS A C 1
ATOM 734 O O . CYS A 1 92 ? -0.642 4.209 -8.947 1.00 78.81 92 CYS A O 1
ATOM 736 N N . PRO A 1 93 ? -1.187 4.399 -11.120 1.00 90.62 93 PRO A N 1
ATOM 737 C CA . PRO A 1 93 ? -2.423 5.148 -10.875 1.00 90.62 93 PRO A CA 1
ATOM 738 C C . PRO A 1 93 ? -3.398 4.456 -9.908 1.00 90.62 93 PRO A C 1
ATOM 740 O O . PRO A 1 93 ? -4.119 5.143 -9.186 1.00 90.62 93 PRO A O 1
ATOM 743 N N . GLY A 1 94 ? -3.384 3.116 -9.863 1.00 92.75 94 GLY A N 1
ATOM 744 C CA . GLY A 1 94 ? -4.149 2.317 -8.901 1.00 92.75 94 GLY A CA 1
ATOM 745 C C . GLY A 1 94 ? -3.795 2.671 -7.456 1.00 92.75 94 GLY A C 1
ATOM 746 O O . GLY A 1 94 ? -4.654 3.168 -6.733 1.00 92.75 94 GLY A O 1
ATOM 747 N N . THR A 1 95 ? -2.517 2.561 -7.078 1.00 95.44 95 THR A N 1
ATOM 748 C CA . THR A 1 95 ? -2.013 2.922 -5.737 1.00 95.44 95 THR A CA 1
ATOM 749 C C . THR A 1 95 ? -2.405 4.344 -5.325 1.00 95.44 95 THR A C 1
ATOM 751 O O . THR A 1 95 ? -2.742 4.606 -4.168 1.00 95.44 95 THR A O 1
ATOM 754 N N . ILE A 1 96 ? -2.393 5.288 -6.273 1.00 95.75 96 ILE A N 1
ATOM 755 C CA . ILE A 1 96 ? -2.815 6.670 -6.017 1.00 95.75 96 ILE A CA 1
ATOM 756 C C . ILE A 1 96 ? -4.315 6.732 -5.702 1.00 95.75 96 ILE A C 1
ATOM 758 O O . ILE A 1 96 ? -4.706 7.371 -4.724 1.00 95.75 96 ILE A O 1
ATOM 762 N N . ALA A 1 97 ? -5.160 6.069 -6.494 1.00 97.00 97 ALA A N 1
ATOM 763 C CA . ALA A 1 97 ? -6.603 6.034 -6.260 1.00 97.00 97 ALA A CA 1
ATOM 764 C C . ALA A 1 97 ? -6.950 5.398 -4.901 1.00 97.00 97 ALA A C 1
ATOM 766 O O . ALA A 1 97 ? -7.785 5.924 -4.162 1.00 97.00 97 ALA A O 1
ATOM 767 N N . GLU A 1 98 ? -6.261 4.318 -4.536 1.00 98.19 98 GLU A N 1
ATOM 768 C CA . GLU A 1 98 ? -6.398 3.655 -3.238 1.00 98.19 98 GLU A CA 1
ATOM 769 C C . GLU A 1 98 ? -6.012 4.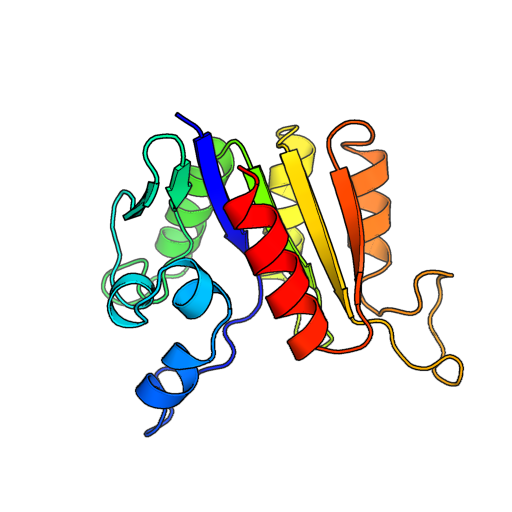568 -2.068 1.00 98.19 98 GLU A C 1
ATOM 771 O O . GLU A 1 98 ? -6.719 4.612 -1.058 1.00 98.19 98 GLU A O 1
ATOM 776 N N . LEU A 1 99 ? -4.917 5.329 -2.203 1.00 98.44 99 LEU A N 1
ATOM 777 C CA . LEU A 1 99 ? -4.478 6.303 -1.201 1.00 98.44 99 LEU A CA 1
ATOM 778 C C . LEU A 1 99 ? -5.544 7.367 -0.965 1.00 98.44 99 LEU A C 1
ATOM 780 O O . LEU A 1 99 ? -5.899 7.643 0.182 1.00 98.44 99 LEU A O 1
ATOM 784 N N . ILE A 1 100 ? -6.076 7.947 -2.041 1.00 98.00 100 ILE A N 1
ATOM 785 C CA . ILE A 1 100 ? -7.126 8.960 -1.926 1.00 98.00 100 ILE A CA 1
ATOM 786 C C . ILE A 1 100 ? -8.372 8.365 -1.261 1.00 98.00 100 ILE A C 1
ATOM 788 O O . ILE A 1 100 ? -8.907 8.972 -0.333 1.00 98.00 100 ILE A O 1
ATOM 792 N N . LEU A 1 101 ? -8.788 7.153 -1.645 1.00 98.62 101 LEU A N 1
ATOM 793 C CA . LEU A 1 101 ? -9.919 6.468 -1.016 1.00 98.62 101 LEU A CA 1
ATOM 794 C C . LEU A 1 101 ? -9.691 6.220 0.486 1.00 98.62 101 LEU A C 1
ATOM 796 O O . LEU A 1 101 ? -10.574 6.499 1.299 1.00 98.62 101 LEU A O 1
ATOM 800 N N . ALA A 1 102 ? -8.518 5.717 0.876 1.00 98.69 102 ALA A N 1
ATOM 801 C CA . ALA A 1 102 ? -8.182 5.485 2.280 1.00 98.69 102 ALA A CA 1
ATOM 802 C C . ALA A 1 102 ? -8.193 6.793 3.095 1.00 98.69 102 ALA A C 1
ATOM 804 O O . ALA A 1 102 ? -8.677 6.821 4.231 1.00 98.69 102 ALA A O 1
ATOM 805 N N . SER A 1 103 ? -7.717 7.890 2.509 1.00 98.62 103 SER A N 1
ATOM 806 C CA . SER A 1 103 ? -7.717 9.207 3.150 1.00 98.62 103 SER A CA 1
ATOM 807 C C . SER A 1 103 ? -9.117 9.799 3.291 1.00 98.62 103 SER A C 1
ATOM 809 O O . SER A 1 103 ? -9.463 10.285 4.370 1.00 98.62 103 SER A O 1
ATOM 811 N N . GLU A 1 104 ? -9.963 9.704 2.265 1.00 98.44 104 GLU A N 1
ATOM 812 C CA . GLU A 1 104 ? -11.374 10.118 2.332 1.00 98.44 104 GLU A CA 1
ATOM 813 C C . GLU A 1 104 ? -12.133 9.362 3.432 1.00 98.44 104 GLU A C 1
ATOM 815 O O . GLU A 1 104 ? -12.880 9.953 4.215 1.00 98.44 104 GLU A O 1
ATOM 820 N N . LEU A 1 105 ? -11.857 8.062 3.578 1.00 98.50 105 LEU A N 1
ATOM 821 C CA . LEU A 1 105 ? -12.432 7.206 4.619 1.00 98.50 105 LEU A CA 1
ATOM 822 C C . LEU A 1 105 ? -11.777 7.371 6.006 1.00 98.50 105 LEU A C 1
ATOM 824 O O . LEU A 1 105 ? -12.074 6.591 6.917 1.00 98.50 105 LEU A O 1
ATOM 828 N N . LYS A 1 106 ? -10.895 8.365 6.179 1.00 98.25 106 LYS A N 1
ATOM 829 C CA . LYS A 1 106 ? -10.224 8.728 7.441 1.00 98.25 106 LYS A CA 1
ATOM 830 C C . LYS A 1 106 ? -9.464 7.579 8.106 1.00 98.25 106 LYS A C 1
ATOM 832 O O . LYS A 1 106 ? -9.409 7.499 9.336 1.00 98.25 106 LYS A O 1
ATOM 837 N N . LYS A 1 107 ? -8.870 6.684 7.311 1.00 98.69 107 LYS A N 1
ATOM 838 C CA . LYS A 1 107 ? -8.034 5.584 7.820 1.00 98.69 107 LYS A CA 1
ATOM 839 C C . LYS A 1 107 ? -6.772 6.118 8.500 1.00 98.69 107 LYS A C 1
ATOM 841 O O . LYS A 1 107 ? -6.382 7.263 8.272 1.00 98.69 107 LYS A O 1
ATOM 846 N N . ASN A 1 108 ? -6.114 5.286 9.310 1.00 98.62 108 ASN A N 1
ATOM 847 C CA . ASN A 1 108 ? -4.750 5.570 9.762 1.00 98.62 108 ASN A CA 1
ATOM 848 C C . ASN A 1 108 ? -3.798 5.299 8.593 1.00 98.62 108 ASN A C 1
ATOM 850 O O . ASN A 1 108 ? -3.446 4.148 8.333 1.00 98.62 108 ASN A O 1
ATOM 854 N N . VAL A 1 109 ? -3.451 6.349 7.855 1.00 98.81 109 VAL A N 1
ATOM 855 C CA . VAL A 1 109 ? -2.657 6.274 6.629 1.00 98.81 109 VAL A CA 1
ATOM 856 C C . VAL A 1 109 ? -1.186 6.499 6.966 1.00 98.81 109 VAL A C 1
ATOM 858 O O . VAL A 1 109 ? -0.818 7.519 7.547 1.00 98.81 109 VAL A O 1
ATOM 861 N N . GLN A 1 110 ? -0.335 5.555 6.579 1.00 98.69 110 GLN A N 1
ATOM 862 C CA . GLN A 1 110 ? 1.113 5.645 6.708 1.00 98.69 110 GLN A CA 1
ATOM 863 C C . GLN A 1 110 ? 1.736 5.581 5.312 1.00 98.69 110 GLN A C 1
ATOM 865 O O . GLN A 1 110 ? 1.705 4.546 4.653 1.00 98.69 110 GLN A O 1
ATOM 870 N N . ILE A 1 111 ? 2.293 6.699 4.862 1.00 98.56 111 ILE A N 1
ATOM 871 C CA . ILE A 1 111 ? 2.929 6.829 3.554 1.00 98.56 111 ILE A CA 1
ATOM 872 C C . ILE A 1 111 ? 4.441 6.754 3.733 1.00 98.56 111 ILE A C 1
ATOM 874 O O . ILE A 1 111 ? 5.003 7.510 4.525 1.00 98.56 111 ILE A O 1
ATOM 878 N N . PHE A 1 112 ? 5.090 5.883 2.974 1.00 98.00 112 PHE A N 1
ATOM 879 C CA . PHE A 1 112 ? 6.537 5.837 2.800 1.00 98.00 112 PHE A CA 1
ATOM 880 C C . PHE A 1 112 ? 6.825 6.225 1.358 1.00 98.00 112 PHE A C 1
ATOM 882 O O . PHE A 1 112 ? 6.282 5.596 0.453 1.00 98.00 112 PHE A O 1
ATOM 889 N N . TYR A 1 113 ? 7.623 7.265 1.126 1.00 96.00 113 TYR A N 1
ATOM 890 C CA . TYR A 1 113 ? 7.971 7.677 -0.234 1.00 96.00 113 TYR A CA 1
ATOM 891 C C . TYR A 1 113 ? 9.477 7.684 -0.446 1.00 96.00 113 TYR A C 1
ATOM 893 O O . TYR A 1 113 ? 10.235 8.017 0.466 1.00 96.00 113 TYR A O 1
ATOM 901 N N . ILE A 1 114 ? 9.900 7.345 -1.662 1.00 93.06 114 ILE A N 1
ATOM 902 C CA . ILE A 1 114 ? 11.307 7.433 -2.050 1.00 93.06 114 ILE A CA 1
ATOM 903 C C . ILE A 1 114 ? 11.592 8.845 -2.555 1.00 93.06 114 ILE A C 1
ATOM 905 O O . ILE A 1 114 ? 10.956 9.331 -3.498 1.00 93.06 114 ILE A O 1
ATOM 909 N N . ARG A 1 115 ? 12.538 9.510 -1.893 1.00 90.31 115 ARG A N 1
ATOM 910 C CA . ARG A 1 115 ? 13.053 10.816 -2.288 1.00 90.31 115 ARG A CA 1
ATOM 911 C C . ARG A 1 115 ? 14.053 10.663 -3.433 1.00 90.31 115 ARG A C 1
ATOM 913 O O . ARG A 1 115 ? 14.988 9.874 -3.347 1.00 90.31 115 ARG A O 1
ATOM 920 N N . ARG A 1 116 ? 13.878 11.473 -4.471 1.00 85.12 116 ARG A N 1
ATOM 921 C CA . ARG A 1 116 ? 14.845 11.688 -5.549 1.00 85.12 116 ARG A CA 1
ATOM 922 C C . ARG A 1 116 ? 15.990 12.576 -5.085 1.00 85.12 116 ARG A C 1
ATOM 924 O O . ARG A 1 116 ? 15.842 13.368 -4.152 1.00 85.12 116 ARG A O 1
ATOM 931 N N . GLY A 1 117 ? 17.134 12.450 -5.751 1.00 77.12 117 GLY A N 1
ATOM 932 C CA . GLY A 1 117 ? 18.290 13.295 -5.470 1.00 77.12 117 GLY A CA 1
ATOM 933 C C . GLY A 1 117 ? 17.964 14.783 -5.628 1.00 77.12 117 GLY A C 1
ATOM 934 O O . GLY A 1 117 ? 17.157 15.167 -6.471 1.00 77.12 117 GLY A O 1
ATOM 935 N N . ASP A 1 118 ? 18.636 15.636 -4.851 1.00 69.50 118 ASP A N 1
ATOM 936 C CA . ASP A 1 118 ? 18.420 17.094 -4.868 1.00 69.50 118 ASP A CA 1
ATOM 937 C C . ASP A 1 118 ? 18.712 17.746 -6.239 1.00 69.50 118 ASP A C 1
ATOM 939 O O . ASP A 1 118 ? 18.333 18.890 -6.479 1.00 69.50 118 ASP A O 1
ATOM 943 N N . SER A 1 119 ? 19.392 17.026 -7.140 1.00 66.38 119 SER A N 1
ATOM 944 C CA . SER A 1 119 ? 19.681 17.437 -8.518 1.00 66.38 119 SER A CA 1
ATOM 945 C C . SER A 1 119 ? 18.546 17.173 -9.512 1.00 66.38 119 SER A C 1
ATOM 947 O O . SER A 1 119 ? 18.671 17.553 -10.674 1.00 66.38 119 SER A O 1
ATOM 949 N N . GLU A 1 120 ? 17.473 16.498 -9.100 1.00 65.75 120 GLU A N 1
ATOM 950 C CA . GLU A 1 120 ? 16.341 16.176 -9.967 1.00 65.75 120 GLU A CA 1
ATOM 951 C C . GLU A 1 120 ? 15.207 17.186 -9.768 1.00 65.75 120 GLU A C 1
ATOM 953 O O . GLU A 1 120 ? 14.768 17.450 -8.644 1.00 65.75 120 GLU A O 1
ATOM 958 N N . GLU A 1 121 ? 14.733 17.773 -10.872 1.00 60.97 121 GLU A N 1
ATOM 959 C CA . GLU A 1 121 ? 13.615 18.711 -10.836 1.00 60.97 121 GLU A CA 1
ATOM 960 C C . GLU A 1 121 ? 12.361 17.991 -10.337 1.00 60.97 121 GLU A C 1
ATOM 962 O O . GLU A 1 121 ? 11.900 17.000 -10.906 1.00 60.97 121 GLU A O 1
ATOM 967 N N . THR A 1 122 ? 11.791 18.519 -9.261 1.00 64.81 122 THR A N 1
ATOM 968 C CA . THR A 1 122 ? 10.451 18.158 -8.814 1.00 64.81 122 THR A CA 1
ATOM 969 C C . THR A 1 122 ? 9.741 19.442 -8.409 1.00 64.81 122 THR A C 1
ATOM 971 O O . THR A 1 122 ? 10.343 20.347 -7.833 1.00 64.81 122 THR A O 1
ATOM 974 N N . GLU A 1 123 ? 8.446 19.534 -8.696 1.00 76.56 123 GLU A N 1
ATOM 975 C CA . GLU A 1 123 ? 7.627 20.730 -8.441 1.00 76.56 123 GLU A CA 1
ATOM 976 C C . GLU A 1 123 ? 7.354 20.969 -6.936 1.00 76.56 123 GLU A C 1
ATOM 978 O O . GLU A 1 123 ? 6.596 21.864 -6.560 1.00 76.56 123 GLU A O 1
ATOM 983 N N . SER A 1 124 ? 7.948 20.162 -6.048 1.00 83.88 124 SER A N 1
ATOM 984 C CA . SER A 1 124 ? 7.628 20.104 -4.623 1.00 83.88 124 SER A CA 1
ATOM 985 C C . SER A 1 124 ? 8.858 19.880 -3.748 1.00 83.88 124 SER A C 1
ATOM 987 O O . SER A 1 124 ? 9.782 19.156 -4.100 1.00 83.88 124 SER A O 1
ATOM 989 N N . LYS A 1 125 ? 8.801 20.408 -2.519 1.00 87.56 125 LYS A N 1
ATOM 990 C CA . LYS A 1 125 ? 9.816 20.206 -1.470 1.00 87.56 125 LYS A CA 1
ATOM 991 C C . LYS A 1 125 ? 9.982 18.748 -1.032 1.00 87.56 125 LYS A C 1
ATOM 993 O O . LYS A 1 125 ? 10.942 18.446 -0.335 1.00 87.56 125 LYS A O 1
ATOM 998 N N . LEU A 1 126 ? 9.040 17.870 -1.383 1.00 89.12 126 LEU A N 1
ATOM 999 C CA . LEU A 1 126 ? 9.139 16.441 -1.084 1.00 89.12 126 LEU A CA 1
ATOM 1000 C C . LEU A 1 126 ? 10.140 15.713 -1.990 1.00 89.12 126 LEU A C 1
ATOM 1002 O O . LEU A 1 126 ? 10.472 14.573 -1.693 1.00 89.12 126 LEU A O 1
ATOM 1006 N N . HIS A 1 127 ? 10.613 16.330 -3.081 1.00 90.00 127 HIS A N 1
ATOM 1007 C CA . HIS A 1 127 ? 11.575 15.699 -3.988 1.00 90.00 127 HIS A CA 1
ATOM 1008 C C . HIS A 1 127 ? 11.118 14.312 -4.476 1.00 90.00 127 HIS A C 1
ATOM 1010 O O . HIS A 1 127 ? 11.879 13.356 -4.486 1.00 90.00 127 HIS A O 1
ATOM 1016 N N . THR A 1 128 ? 9.849 14.174 -4.866 1.00 88.88 128 THR A N 1
ATOM 1017 C CA . THR A 1 128 ? 9.276 12.919 -5.386 1.00 88.88 128 THR A CA 1
ATOM 1018 C C . THR A 1 128 ? 8.191 13.222 -6.424 1.00 88.88 128 THR A C 1
ATOM 1020 O O . THR A 1 128 ? 7.447 14.189 -6.238 1.00 88.88 128 THR A O 1
ATOM 1023 N N . PRO A 1 129 ? 8.040 12.428 -7.502 1.00 87.75 129 PRO A N 1
ATOM 1024 C CA . PRO A 1 129 ? 6.942 12.599 -8.460 1.00 87.75 129 PRO A CA 1
ATOM 1025 C C . PRO A 1 129 ? 5.569 12.345 -7.819 1.00 87.75 129 PRO A C 1
ATOM 1027 O O . PRO A 1 129 ? 4.561 12.880 -8.269 1.00 87.75 129 PRO A O 1
ATOM 1030 N N . CYS A 1 130 ? 5.527 11.598 -6.712 1.00 91.19 130 CYS A N 1
ATOM 1031 C CA . CYS A 1 130 ? 4.307 11.327 -5.955 1.00 91.19 130 CYS A CA 1
ATOM 1032 C C . CYS A 1 130 ? 3.898 12.479 -5.019 1.00 91.19 130 CYS A C 1
ATOM 1034 O O . CYS A 1 130 ? 3.058 12.290 -4.141 1.00 91.19 130 CYS A O 1
ATOM 1036 N N . TRP A 1 131 ? 4.473 13.679 -5.161 1.00 92.56 131 TRP A N 1
ATOM 1037 C CA . TRP A 1 131 ? 4.243 14.770 -4.215 1.00 92.56 131 TRP A CA 1
ATOM 1038 C C . TRP A 1 131 ? 2.767 15.172 -4.122 1.00 92.56 131 TRP A C 1
ATOM 1040 O O . TRP A 1 131 ? 2.266 15.400 -3.023 1.00 92.56 131 TRP A O 1
ATOM 1050 N N . PHE A 1 132 ? 2.062 15.238 -5.254 1.00 93.50 132 PHE A N 1
ATOM 1051 C CA . PHE A 1 132 ? 0.678 15.706 -5.299 1.00 93.50 132 PHE A CA 1
ATOM 1052 C C . PHE A 1 132 ? -0.254 14.819 -4.462 1.00 93.50 132 PHE A C 1
ATOM 1054 O O . PHE A 1 132 ? -0.890 15.343 -3.543 1.00 93.50 132 PHE A O 1
ATOM 1061 N N . PRO A 1 133 ? -0.322 13.489 -4.686 1.00 94.75 133 PRO A N 1
ATOM 1062 C CA . PRO A 1 133 ? -1.194 12.635 -3.886 1.00 94.75 133 PRO A CA 1
ATOM 1063 C C . PRO A 1 133 ? -0.796 12.577 -2.403 1.00 94.75 133 PRO A C 1
ATOM 1065 O O . PRO A 1 133 ? -1.677 12.447 -1.553 1.00 94.75 133 PRO A O 1
ATOM 1068 N N . ILE A 1 134 ? 0.488 12.748 -2.062 1.00 96.00 134 ILE A N 1
ATOM 1069 C CA . ILE A 1 134 ? 0.937 12.849 -0.661 1.00 96.00 134 ILE A CA 1
ATOM 1070 C C . ILE A 1 134 ? 0.343 14.092 0.009 1.00 96.00 134 ILE A C 1
ATOM 1072 O O . ILE A 1 134 ? -0.301 13.985 1.055 1.00 96.00 134 ILE A O 1
ATOM 1076 N N . ILE A 1 135 ? 0.525 15.266 -0.604 1.00 96.31 135 ILE A N 1
ATOM 1077 C CA . ILE A 1 135 ? 0.016 16.533 -0.067 1.00 96.31 135 ILE A CA 1
ATOM 1078 C C . ILE A 1 135 ? -1.515 16.520 -0.010 1.00 96.31 135 ILE A C 1
ATOM 1080 O O . ILE A 1 135 ? -2.097 16.910 1.003 1.00 96.31 135 ILE A O 1
ATOM 1084 N N . MET A 1 136 ? -2.179 16.017 -1.053 1.00 97.19 136 MET A N 1
ATOM 1085 C CA . MET A 1 136 ? -3.636 15.881 -1.088 1.00 97.19 136 MET A CA 1
ATOM 1086 C C . MET A 1 136 ? -4.142 14.973 0.042 1.00 97.19 136 MET A C 1
ATOM 1088 O O . MET A 1 136 ? -5.068 15.340 0.766 1.00 97.19 136 MET A O 1
ATOM 1092 N N . SER A 1 137 ? -3.492 13.829 0.267 1.00 98.06 137 SER A N 1
ATOM 1093 C CA . SER A 1 137 ? -3.807 12.925 1.376 1.00 98.06 137 SER A CA 1
ATOM 1094 C C . SER A 1 137 ? -3.674 13.604 2.748 1.00 98.06 137 SER A C 1
ATOM 1096 O O . SER A 1 137 ? -4.540 13.433 3.609 1.00 98.06 137 SER A O 1
ATOM 1098 N N . GLN A 1 138 ? -2.639 14.424 2.956 1.00 97.69 138 GLN A N 1
ATOM 1099 C CA . GLN A 1 138 ? -2.479 15.209 4.186 1.00 97.69 138 GLN A CA 1
ATOM 1100 C C . GLN A 1 138 ? -3.542 16.307 4.342 1.00 97.69 138 GLN A C 1
ATOM 1102 O O . GLN A 1 138 ? -3.936 16.609 5.465 1.00 97.69 138 GLN A O 1
ATOM 1107 N N . GLN A 1 139 ? -4.021 16.912 3.253 1.00 97.75 139 GLN A N 1
ATOM 1108 C CA . GLN A 1 139 ? -5.095 17.911 3.311 1.00 97.75 139 GLN A CA 1
ATOM 1109 C C . GLN A 1 139 ? -6.445 17.272 3.652 1.00 97.75 139 GLN A C 1
ATOM 1111 O O . GLN A 1 139 ? -7.177 17.780 4.501 1.00 97.75 139 GLN A O 1
ATOM 1116 N N . ILE A 1 140 ? -6.754 16.133 3.030 1.00 98.00 140 ILE A N 1
ATOM 1117 C CA . ILE A 1 140 ? -7.996 15.391 3.257 1.00 98.00 140 ILE A CA 1
ATOM 1118 C C . ILE A 1 140 ? -8.009 14.779 4.660 1.00 98.00 140 ILE A C 1
ATOM 1120 O O . ILE A 1 140 ? -9.027 14.835 5.346 1.00 98.00 140 ILE A O 1
ATOM 1124 N N . ASN A 1 141 ? -6.903 14.189 5.116 1.00 98.06 141 ASN A N 1
ATOM 1125 C CA . ASN A 1 141 ? -6.858 13.347 6.315 1.00 98.06 141 ASN A CA 1
ATOM 1126 C C . ASN A 1 141 ? -5.747 13.760 7.298 1.00 98.06 141 ASN A C 1
ATOM 1128 O O . ASN A 1 141 ? -5.014 12.929 7.829 1.00 98.06 141 ASN A O 1
ATOM 1132 N N . HIS A 1 142 ? -5.641 15.064 7.559 1.00 95.31 142 HIS A N 1
ATOM 1133 C CA . HIS A 1 142 ? -4.539 15.700 8.293 1.00 95.31 142 HIS A CA 1
ATOM 1134 C C . HIS A 1 142 ? -4.081 14.988 9.575 1.00 95.31 142 HIS A C 1
ATOM 1136 O O . HIS A 1 142 ? -2.889 14.764 9.760 1.00 95.31 142 HIS A O 1
ATOM 1142 N N . ASN A 1 143 ? -5.014 14.603 10.449 1.00 96.44 143 ASN A N 1
ATOM 1143 C CA . ASN A 1 143 ? -4.672 14.034 11.756 1.00 96.44 143 ASN A CA 1
ATOM 1144 C C . ASN A 1 143 ? -4.279 12.550 11.701 1.00 96.44 143 ASN A C 1
ATOM 1146 O O . ASN A 1 143 ? -3.626 12.066 12.625 1.00 96.44 143 ASN A O 1
ATOM 1150 N N . ASN A 1 144 ? -4.674 11.833 10.644 1.00 98.00 144 ASN A N 1
ATOM 1151 C CA . ASN A 1 144 ? -4.486 10.385 10.542 1.00 98.00 144 ASN A CA 1
ATOM 1152 C C . ASN A 1 144 ? -3.522 9.983 9.415 1.00 98.00 144 ASN A C 1
ATOM 1154 O O . ASN A 1 144 ? -3.238 8.795 9.276 1.00 98.00 144 ASN A O 1
ATOM 1158 N N . THR A 1 145 ? -3.004 10.938 8.636 1.00 98.62 145 THR A N 1
ATOM 1159 C CA . THR A 1 145 ? -1.982 10.701 7.609 1.00 98.62 145 THR A CA 1
ATOM 1160 C C . THR A 1 145 ? -0.597 11.050 8.140 1.00 98.62 145 THR A C 1
ATOM 1162 O O . THR A 1 145 ? -0.297 12.205 8.441 1.00 98.62 145 THR A O 1
ATOM 1165 N N . LYS A 1 146 ? 0.284 10.052 8.195 1.00 98.50 146 LYS A N 1
ATOM 1166 C CA . LYS A 1 146 ? 1.710 10.212 8.492 1.00 98.50 146 LYS A CA 1
ATOM 1167 C C . LYS A 1 146 ? 2.534 9.913 7.252 1.00 98.50 146 LYS A C 1
ATOM 1169 O O . LYS A 1 146 ? 2.225 8.988 6.508 1.00 98.50 146 LYS A O 1
ATOM 1174 N N . VAL A 1 147 ? 3.594 10.687 7.055 1.00 98.00 147 VAL A N 1
ATOM 1175 C CA . VAL A 1 147 ? 4.475 10.583 5.891 1.00 98.00 147 VAL A CA 1
ATOM 1176 C C . VAL A 1 147 ? 5.904 10.388 6.377 1.00 98.00 147 VAL A C 1
ATOM 1178 O O . VAL A 1 147 ? 6.345 11.089 7.287 1.00 98.00 147 VAL A O 1
ATOM 1181 N N . VAL A 1 148 ? 6.602 9.421 5.792 1.00 98.00 148 VAL A N 1
ATOM 1182 C CA . VAL A 1 148 ? 7.995 9.085 6.081 1.00 98.00 148 VAL A CA 1
ATOM 1183 C C . VAL A 1 148 ? 8.775 9.139 4.774 1.00 98.00 148 VAL A C 1
ATOM 1185 O O . VAL A 1 148 ? 8.444 8.453 3.808 1.00 98.00 148 VAL A O 1
ATOM 1188 N N . GLU A 1 149 ? 9.799 9.983 4.758 1.00 96.50 149 GLU A N 1
ATOM 1189 C CA . GLU A 1 149 ? 10.778 10.061 3.676 1.00 96.50 149 GLU A CA 1
ATOM 1190 C C . GLU A 1 149 ? 11.742 8.872 3.762 1.00 96.50 149 GLU A C 1
ATOM 1192 O O . GLU A 1 149 ? 12.175 8.503 4.855 1.00 96.50 149 GLU A O 1
ATOM 1197 N N . CYS A 1 150 ? 12.080 8.271 2.624 1.00 96.19 150 CYS A N 1
ATOM 1198 C CA . CYS A 1 150 ? 13.057 7.190 2.505 1.00 96.19 150 CYS A CA 1
ATOM 1199 C C . CYS A 1 150 ? 14.045 7.507 1.375 1.00 96.19 150 CYS A C 1
ATOM 1201 O O . CYS A 1 150 ? 13.666 8.071 0.348 1.00 96.19 150 CYS A O 1
ATOM 1203 N N . LYS A 1 151 ? 15.317 7.138 1.543 1.00 93.19 151 LYS A N 1
ATOM 1204 C CA . LYS A 1 151 ? 16.378 7.368 0.549 1.00 93.19 151 LYS A CA 1
ATOM 1205 C C . LYS A 1 151 ? 16.334 6.356 -0.586 1.00 93.19 151 LYS A C 1
ATOM 1207 O O . LYS A 1 151 ? 16.748 6.661 -1.696 1.00 93.19 151 LYS A O 1
ATOM 1212 N N . ASN A 1 152 ? 15.901 5.137 -0.290 1.00 92.81 152 ASN A N 1
ATOM 1213 C CA . ASN A 1 152 ? 15.825 4.036 -1.239 1.00 92.81 152 ASN A CA 1
ATOM 1214 C C . ASN A 1 152 ? 14.747 3.029 -0.820 1.00 92.81 152 ASN A C 1
ATOM 1216 O O . ASN A 1 152 ? 14.073 3.187 0.204 1.00 92.81 152 ASN A O 1
ATOM 1220 N N . TYR A 1 153 ? 14.573 2.006 -1.651 1.00 92.44 153 TYR A N 1
ATOM 1221 C CA . TYR A 1 153 ? 13.560 0.977 -1.464 1.00 92.44 153 TYR A CA 1
ATOM 1222 C C . TYR A 1 153 ? 13.853 0.106 -0.234 1.00 92.44 153 TYR A C 1
ATOM 1224 O O . TYR A 1 153 ? 12.938 -0.242 0.508 1.00 92.44 153 TYR A O 1
ATOM 1232 N N . GLU A 1 154 ? 15.125 -0.195 0.035 1.00 95.06 154 GLU A N 1
ATOM 1233 C CA . GLU A 1 154 ? 15.548 -0.975 1.199 1.00 95.06 154 GLU A CA 1
ATOM 1234 C C . GLU A 1 154 ? 15.187 -0.277 2.518 1.00 95.06 154 GLU A C 1
ATOM 1236 O O . GLU A 1 154 ? 14.558 -0.885 3.384 1.00 95.06 154 GLU A O 1
ATOM 1241 N N . GLU A 1 155 ? 15.503 1.014 2.652 1.00 97.19 155 GLU A N 1
ATOM 1242 C CA . GLU A 1 155 ? 15.132 1.818 3.823 1.00 97.19 155 GLU A CA 1
ATOM 1243 C C . GLU A 1 155 ? 13.608 1.913 3.965 1.00 97.19 155 GLU A C 1
ATOM 1245 O O . GLU A 1 155 ? 13.075 1.838 5.074 1.00 97.19 155 GLU A O 1
ATOM 1250 N N . ALA A 1 156 ? 12.881 2.026 2.849 1.00 96.75 156 ALA A N 1
ATOM 1251 C CA . ALA A 1 156 ? 11.424 2.026 2.874 1.00 96.75 156 ALA A CA 1
ATOM 1252 C C . ALA A 1 156 ? 10.860 0.706 3.423 1.00 96.75 156 ALA A C 1
ATOM 1254 O O . ALA A 1 156 ? 9.983 0.734 4.289 1.00 96.75 156 ALA A O 1
ATOM 1255 N N . ILE A 1 157 ? 11.396 -0.444 2.998 1.00 97.19 157 ILE A N 1
ATOM 1256 C CA . ILE A 1 157 ? 11.022 -1.758 3.540 1.00 97.19 157 ILE A CA 1
ATOM 1257 C C . ILE A 1 157 ? 11.301 -1.828 5.042 1.00 97.19 157 ILE A C 1
ATOM 1259 O O . ILE A 1 157 ? 10.428 -2.238 5.808 1.00 97.19 157 ILE A O 1
ATOM 1263 N N . GLU A 1 158 ? 12.501 -1.444 5.480 1.00 98.19 158 GLU A N 1
ATOM 1264 C CA . GLU A 1 158 ? 12.879 -1.479 6.896 1.00 98.19 158 GLU A CA 1
ATOM 1265 C C . GLU A 1 158 ? 11.917 -0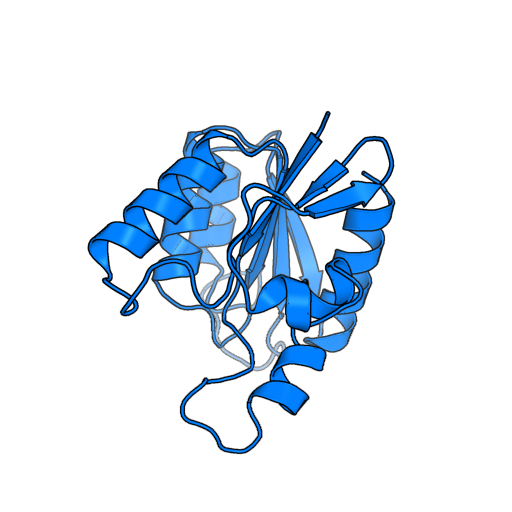.645 7.752 1.00 98.19 158 GLU A C 1
ATOM 1267 O O . GLU A 1 158 ? 11.421 -1.111 8.786 1.00 98.19 158 GLU A O 1
ATOM 1272 N N . ASN A 1 159 ? 11.583 0.554 7.275 1.00 98.56 159 ASN A N 1
ATOM 1273 C CA . ASN A 1 159 ? 10.641 1.454 7.924 1.00 98.56 159 ASN A CA 1
ATOM 1274 C C . ASN A 1 159 ? 9.211 0.888 7.953 1.00 98.56 1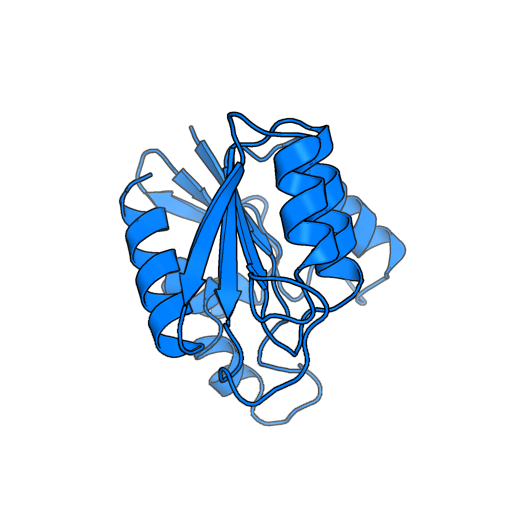59 ASN A C 1
ATOM 1276 O O . ASN A 1 159 ? 8.551 0.955 8.996 1.00 98.56 159 ASN A O 1
ATOM 1280 N N . ILE A 1 160 ? 8.745 0.266 6.864 1.00 98.44 160 ILE A N 1
ATOM 1281 C CA . ILE A 1 160 ? 7.438 -0.408 6.803 1.00 98.44 160 ILE A CA 1
ATOM 1282 C C . ILE A 1 160 ? 7.378 -1.561 7.809 1.00 98.44 160 ILE A C 1
ATOM 1284 O O . ILE A 1 160 ? 6.435 -1.646 8.597 1.00 98.44 160 ILE A O 1
ATOM 1288 N N . LEU A 1 161 ? 8.385 -2.437 7.824 1.00 98.31 161 LEU A N 1
ATOM 1289 C CA . LEU A 1 161 ? 8.431 -3.582 8.736 1.00 98.31 161 LEU A CA 1
ATOM 1290 C C . LEU A 1 161 ? 8.470 -3.132 10.199 1.00 98.31 161 LEU A C 1
ATOM 1292 O O . LEU A 1 161 ? 7.793 -3.723 11.044 1.00 98.31 161 LEU A O 1
ATOM 1296 N N . SER A 1 162 ? 9.233 -2.080 10.504 1.00 98.38 162 SER A N 1
ATOM 1297 C CA . SER A 1 162 ? 9.278 -1.473 11.836 1.00 98.38 162 SER A CA 1
ATOM 1298 C C . SER A 1 162 ? 7.905 -0.940 12.260 1.00 98.38 162 SER A C 1
ATOM 1300 O O . SER A 1 162 ? 7.411 -1.277 13.339 1.00 98.38 162 SER A O 1
ATOM 1302 N N . TYR A 1 163 ? 7.236 -0.191 11.377 1.00 98.19 163 TYR A N 1
ATOM 1303 C CA . TYR A 1 163 ? 5.891 0.326 11.616 1.00 98.19 163 TYR A CA 1
ATOM 1304 C C . TYR A 1 163 ? 4.879 -0.798 11.861 1.00 98.19 163 TYR A C 1
ATOM 1306 O O . TYR A 1 163 ? 4.192 -0.782 12.880 1.00 98.19 163 TYR A O 1
ATOM 1314 N N . VAL A 1 164 ? 4.825 -1.811 10.992 1.00 97.81 164 VAL A N 1
ATOM 1315 C CA . VAL A 1 164 ? 3.880 -2.932 11.123 1.00 97.81 164 VAL A CA 1
ATOM 1316 C C . VAL A 1 164 ? 4.090 -3.701 12.431 1.00 97.81 164 VAL A C 1
ATOM 1318 O O . VAL A 1 164 ? 3.116 -4.066 13.084 1.00 97.81 164 VAL A O 1
ATOM 1321 N N . ARG A 1 165 ? 5.339 -3.907 12.868 1.00 96.25 165 ARG A N 1
ATOM 1322 C CA . ARG A 1 165 ? 5.643 -4.562 14.156 1.00 96.25 165 ARG A CA 1
ATOM 1323 C C . ARG A 1 165 ? 5.196 -3.752 15.376 1.00 96.25 165 ARG A C 1
ATOM 1325 O O . ARG A 1 165 ? 5.043 -4.329 16.450 1.00 96.25 165 ARG A O 1
ATOM 1332 N N . SER A 1 166 ? 5.014 -2.440 15.225 1.00 95.44 166 SER A N 1
ATOM 1333 C CA . SER A 1 166 ? 4.548 -1.550 16.295 1.00 95.44 166 SER A CA 1
ATOM 1334 C C . SER A 1 166 ? 3.021 -1.531 16.476 1.00 95.44 166 SER A C 1
ATOM 1336 O O . SER A 1 166 ? 2.546 -1.005 17.485 1.00 95.44 166 SER A O 1
ATOM 1338 N N . LEU A 1 167 ? 2.267 -2.107 15.527 1.00 94.69 167 LEU A N 1
ATOM 1339 C CA . LEU A 1 167 ? 0.797 -2.191 15.523 1.00 94.69 167 LEU A CA 1
ATOM 1340 C C . LEU A 1 167 ? 0.254 -3.422 16.275 1.00 94.69 167 LEU A C 1
ATOM 1342 O O . LEU A 1 167 ? -0.779 -3.258 16.972 1.00 94.69 167 LEU A O 1
#

Radius of gyration: 15.31 Å; chains: 1; bounding box: 34×39×35 Å

Sequence (167 aa):
MNKLYCAGTFCFDFLDSNYREMAKKDYRSLVLGDSALLLQKSDYVLLNKKLKYIGPFYFESEGMVDELIVSSEVGMIRECTHAVFLLDEGCCPGTIAELILASELKKNVQIFYIRRGDSEETESKLHTPCWFPIIMSQQINHNNTKVVECKNYEEAIENILSYVRSL

pLDDT: mean 93.32, std 7.79, range [60.66, 98.81]